Protein AF-A0AAV5WY46-F1 (afdb_monomer_lite)

Sequence (110 aa):
SVVQVLPEHTAPAAFLKARDQYFSFYPMFAGASKFVIKNAKGAPSEAYWLGMMRDWLMSVQKETDVAIANGQIDVATATIDTSNMTKISDAALTGYKLLCSHGTKFECLG

Secondary structure (DSSP, 8-state):
-GGGTSPTT-HHHHHHHHHHHH--------TT-TT--B-TTSSBSS--HHHHHHHHHHHHHHHHHHHHHTTSEETTTTEE--TT--PPPHHHHHHHHHHTEETTEE-S--

Structure (mmCIF, N/CA/C/O backbone):
data_AF-A0AAV5WY46-F1
#
_entry.id   AF-A0AAV5WY46-F1
#
loop_
_atom_site.group_PDB
_atom_site.id
_atom_site.type_symbol
_atom_site.label_atom_id
_atom_site.label_alt_id
_atom_site.label_comp_id
_atom_site.label_asym_id
_atom_site.label_entity_id
_atom_site.label_seq_id
_atom_site.pdbx_PDB_ins_code
_atom_site.Cartn_x
_atom_site.Cartn_y
_atom_site.Cartn_z
_atom_site.occupancy
_atom_site.B_iso_or_equiv
_atom_site.auth_seq_id
_atom_site.auth_comp_id
_atom_site.auth_asym_id
_atom_site.auth_atom_id
_atom_site.pdbx_PDB_model_num
ATOM 1 N N . SER A 1 1 ? -16.832 -4.680 -0.461 1.00 47.62 1 SER A N 1
ATOM 2 C CA . SER A 1 1 ? -15.837 -4.595 0.641 1.00 47.62 1 SER A CA 1
ATOM 3 C C . SER A 1 1 ? -14.636 -3.788 0.158 1.00 47.62 1 SER A C 1
ATOM 5 O O . SER A 1 1 ? -14.381 -3.829 -1.035 1.00 47.62 1 SER A O 1
ATOM 7 N N . VAL A 1 2 ? -13.899 -3.070 1.021 1.00 47.62 2 VAL A N 1
ATOM 8 C CA . VAL A 1 2 ? -12.710 -2.261 0.633 1.00 47.62 2 VAL A CA 1
ATOM 9 C C . VAL A 1 2 ? -11.647 -3.108 -0.090 1.00 47.62 2 VAL A C 1
ATOM 11 O O . VAL A 1 2 ? -10.924 -2.607 -0.941 1.00 47.62 2 VAL A O 1
ATOM 14 N N . VAL A 1 3 ? -11.633 -4.418 0.172 1.00 52.78 3 VAL A N 1
ATOM 15 C CA . VAL A 1 3 ? -10.792 -5.413 -0.512 1.00 52.78 3 VAL A CA 1
ATOM 16 C C . VAL A 1 3 ? -11.053 -5.483 -2.027 1.00 52.78 3 VAL A C 1
ATOM 18 O O . VAL A 1 3 ? -10.132 -5.773 -2.771 1.00 52.78 3 VAL A O 1
ATOM 21 N N . GLN A 1 4 ? -12.269 -5.180 -2.503 1.00 49.34 4 GLN A N 1
ATOM 22 C CA . GLN A 1 4 ? -12.622 -5.253 -3.935 1.00 49.34 4 GLN A CA 1
ATOM 23 C C . GLN A 1 4 ? -12.144 -4.056 -4.764 1.00 49.34 4 GLN A C 1
ATOM 25 O O . GLN A 1 4 ? -12.238 -4.098 -5.984 1.00 49.34 4 GLN A O 1
ATOM 30 N N . VAL A 1 5 ? -11.700 -2.973 -4.121 1.00 56.53 5 VAL A N 1
ATOM 31 C CA . VAL A 1 5 ? -11.232 -1.766 -4.825 1.00 56.53 5 VAL A CA 1
ATOM 32 C C . VAL A 1 5 ? -9.731 -1.850 -5.112 1.00 56.53 5 VAL A C 1
ATOM 34 O O . VAL A 1 5 ? -9.222 -1.136 -5.968 1.00 56.53 5 VAL A O 1
ATOM 37 N N . LEU A 1 6 ? -9.017 -2.727 -4.403 1.00 59.94 6 LEU A N 1
ATOM 38 C CA . LEU A 1 6 ? -7.578 -2.897 -4.550 1.00 59.94 6 LEU A CA 1
ATOM 39 C C . LEU A 1 6 ? -7.262 -4.005 -5.563 1.00 59.94 6 LEU A C 1
ATOM 41 O O . LEU A 1 6 ? -7.947 -5.030 -5.555 1.00 59.94 6 LEU A O 1
ATOM 45 N N . PRO A 1 7 ? -6.206 -3.852 -6.384 1.00 61.81 7 PRO A N 1
ATOM 46 C CA . PRO A 1 7 ? -5.730 -4.925 -7.247 1.00 61.81 7 PRO A CA 1
ATOM 47 C C . PRO A 1 7 ? -5.361 -6.164 -6.422 1.00 61.81 7 PRO A C 1
ATOM 49 O O . PRO A 1 7 ? -4.700 -6.057 -5.376 1.00 61.81 7 PRO A O 1
ATOM 52 N N . GLU A 1 8 ? -5.793 -7.338 -6.891 1.00 59.75 8 GLU A N 1
ATOM 53 C CA . GLU A 1 8 ? -5.422 -8.615 -6.281 1.00 59.75 8 GLU A CA 1
ATOM 54 C C . GLU A 1 8 ? -3.893 -8.779 -6.263 1.00 59.75 8 GLU A C 1
ATOM 56 O O . GLU A 1 8 ? -3.176 -8.197 -7.071 1.00 59.75 8 GLU A O 1
ATOM 61 N N . HIS A 1 9 ? -3.389 -9.546 -5.295 1.00 68.06 9 HIS A N 1
ATOM 62 C CA . HIS A 1 9 ? -1.960 -9.789 -5.048 1.00 68.06 9 HIS A CA 1
ATOM 63 C C . HIS A 1 9 ? -1.122 -8.619 -4.519 1.00 68.06 9 HIS A C 1
ATOM 65 O O . HIS A 1 9 ? 0.036 -8.844 -4.203 1.00 68.06 9 HIS A O 1
ATOM 71 N N . THR A 1 10 ? -1.670 -7.426 -4.291 1.00 64.88 10 THR A N 1
ATOM 72 C CA . THR A 1 10 ? -0.904 -6.314 -3.690 1.00 64.88 10 THR A CA 1
ATOM 73 C C . THR A 1 10 ? -0.750 -6.437 -2.169 1.00 64.88 10 THR A C 1
ATOM 75 O O . THR A 1 10 ? -1.599 -7.020 -1.488 1.00 64.88 10 THR A O 1
ATOM 78 N N . ALA A 1 11 ? 0.302 -5.844 -1.595 1.00 67.62 11 ALA A N 1
ATOM 79 C CA . ALA A 1 11 ? 0.496 -5.822 -0.143 1.00 67.62 11 ALA A CA 1
ATOM 80 C C . ALA A 1 11 ? -0.678 -5.217 0.652 1.00 67.62 11 ALA A C 1
ATOM 82 O O . ALA A 1 11 ? -1.045 -5.790 1.680 1.00 67.62 11 ALA A O 1
ATOM 83 N N . PRO A 1 12 ? -1.328 -4.117 0.212 1.00 66.38 12 PRO A N 1
ATOM 84 C CA . PRO A 1 12 ? -2.494 -3.586 0.905 1.00 66.38 12 PRO A CA 1
ATOM 85 C C . PRO A 1 12 ? -3.689 -4.538 0.801 1.00 66.38 12 PRO A C 1
ATOM 87 O O . PRO A 1 12 ? -4.406 -4.713 1.785 1.00 66.38 12 PRO A O 1
ATOM 90 N N . ALA A 1 13 ? -3.878 -5.223 -0.335 1.00 68.75 13 ALA A N 1
ATOM 91 C CA . ALA A 1 13 ? -4.909 -6.251 -0.467 1.00 68.75 13 ALA A CA 1
ATOM 92 C C . ALA A 1 13 ? -4.634 -7.449 0.458 1.00 68.75 13 ALA A C 1
ATOM 94 O O . ALA A 1 13 ? -5.538 -7.899 1.164 1.00 68.75 13 ALA A O 1
ATOM 95 N N . ALA A 1 14 ? -3.384 -7.922 0.525 1.00 66.38 14 ALA A N 1
ATOM 96 C CA . ALA A 1 14 ? -2.957 -8.990 1.428 1.00 66.38 14 ALA A CA 1
ATOM 97 C C . ALA A 1 14 ? -3.112 -8.591 2.904 1.00 66.38 14 ALA A C 1
ATOM 99 O O . ALA A 1 14 ? -3.612 -9.381 3.701 1.00 66.38 14 ALA A O 1
ATOM 100 N N . PHE A 1 15 ? -2.766 -7.351 3.259 1.00 68.75 15 PHE A N 1
ATOM 101 C CA . PHE A 1 15 ? -2.959 -6.799 4.597 1.00 68.75 15 PHE A CA 1
ATOM 102 C C . PHE A 1 1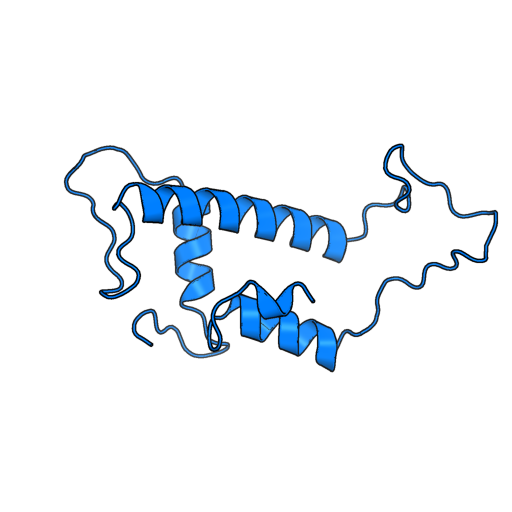5 ? -4.440 -6.702 4.966 1.00 68.75 15 PHE A C 1
ATOM 104 O O . PHE A 1 15 ? -4.824 -7.154 6.041 1.00 68.75 15 PHE A O 1
ATOM 111 N N . LEU A 1 16 ? -5.295 -6.158 4.091 1.00 70.56 16 LEU A N 1
ATOM 112 C CA . LEU A 1 16 ? -6.734 -6.078 4.355 1.00 70.56 16 LEU A CA 1
ATOM 113 C C . LEU A 1 16 ? -7.373 -7.467 4.443 1.00 70.56 16 LEU A C 1
ATOM 115 O O . LEU A 1 16 ? -8.223 -7.678 5.303 1.00 70.56 16 LEU A O 1
ATOM 119 N N . LYS A 1 17 ? -6.928 -8.422 3.619 1.00 71.25 17 LYS A N 1
ATOM 120 C CA . LYS A 1 17 ? -7.371 -9.820 3.672 1.00 71.25 17 LYS A CA 1
ATOM 121 C C . LYS A 1 17 ? -6.925 -10.503 4.966 1.00 71.25 17 LYS A C 1
ATOM 123 O O . LYS A 1 17 ? -7.745 -11.134 5.622 1.00 71.25 17 LYS A O 1
ATOM 128 N N . ALA A 1 18 ? -5.666 -10.337 5.373 1.00 67.50 18 ALA A N 1
ATOM 129 C CA . ALA A 1 18 ? -5.143 -10.870 6.631 1.00 67.50 18 ALA A CA 1
ATOM 130 C C . ALA A 1 18 ? -5.813 -10.218 7.848 1.00 67.50 18 ALA A C 1
ATOM 132 O O . ALA A 1 18 ? -6.155 -10.905 8.807 1.00 67.50 18 ALA A O 1
ATOM 133 N N . ARG A 1 19 ? -6.067 -8.909 7.797 1.00 67.56 19 ARG A N 1
ATOM 134 C CA . ARG A 1 19 ? -6.874 -8.205 8.794 1.00 67.56 19 ARG A CA 1
ATOM 135 C C . ARG A 1 19 ? -8.271 -8.805 8.874 1.00 67.56 19 ARG A C 1
ATOM 137 O O . ARG A 1 19 ? -8.694 -9.164 9.961 1.00 67.56 19 ARG A O 1
ATOM 144 N N . ASP A 1 20 ? -8.977 -8.930 7.755 1.00 67.31 20 ASP A N 1
ATOM 145 C CA . ASP A 1 20 ? -10.347 -9.451 7.750 1.00 67.31 20 ASP A CA 1
ATOM 146 C C . ASP A 1 20 ? -10.407 -10.920 8.206 1.00 67.31 20 ASP A C 1
ATOM 148 O O . ASP A 1 20 ? -11.368 -11.309 8.865 1.00 67.31 20 ASP A O 1
ATOM 152 N N . GLN A 1 21 ? -9.371 -11.713 7.910 1.00 67.31 21 GLN A N 1
ATOM 153 C CA . GLN A 1 21 ? -9.278 -13.131 8.265 1.00 67.31 21 GLN A CA 1
ATOM 154 C C . GLN A 1 21 ? -8.863 -13.384 9.725 1.00 67.31 21 GLN A C 1
ATOM 156 O O . GLN A 1 21 ? -9.425 -14.268 10.365 1.00 67.31 21 GLN A O 1
ATOM 161 N N . TYR A 1 22 ? -7.871 -12.656 10.247 1.00 57.19 22 TYR A N 1
ATOM 162 C CA . TYR A 1 22 ? -7.259 -12.926 11.562 1.00 57.19 22 TYR A CA 1
ATOM 163 C C . TYR A 1 22 ? -7.593 -11.877 12.622 1.00 57.19 22 TYR A C 1
ATOM 165 O O . TYR A 1 22 ? -7.576 -12.163 13.817 1.00 57.19 22 TYR A O 1
ATOM 173 N N . PHE A 1 23 ? -7.904 -10.660 12.190 1.00 55.19 23 PHE A N 1
ATOM 174 C CA . PHE A 1 23 ? -8.204 -9.516 13.041 1.00 55.19 23 PHE A CA 1
ATOM 175 C C . PHE A 1 23 ? -9.606 -8.988 12.732 1.00 55.19 23 PHE A C 1
ATOM 177 O O . PHE A 1 23 ? -9.824 -7.783 12.602 1.00 55.19 23 PHE A O 1
ATOM 184 N N . SER A 1 24 ? -10.582 -9.900 12.664 1.00 56.00 24 SER A N 1
ATOM 185 C CA . SER A 1 24 ? -12.007 -9.576 12.517 1.00 56.00 24 SER A CA 1
ATOM 186 C C . SER A 1 24 ? -12.603 -8.904 13.764 1.00 56.00 24 SER A C 1
ATOM 188 O O . SER A 1 24 ? -13.819 -8.728 13.862 1.00 56.00 24 SER A O 1
ATOM 190 N N . PHE A 1 25 ? -11.756 -8.496 14.712 1.00 55.25 25 PHE A N 1
ATOM 191 C CA . PHE A 1 25 ? -12.070 -7.522 15.743 1.00 55.25 25 PHE A CA 1
ATOM 192 C C . PHE A 1 25 ? -12.212 -6.154 15.068 1.00 55.25 25 PHE A C 1
ATOM 194 O O . PHE A 1 25 ? -11.368 -5.264 15.166 1.00 55.25 25 PHE A O 1
ATOM 201 N N . TYR A 1 26 ? -13.346 -5.949 14.402 1.00 54.91 26 TYR A N 1
ATOM 202 C CA . TYR A 1 26 ? -13.934 -4.621 14.451 1.00 54.91 26 TYR A CA 1
ATOM 203 C C . TYR A 1 26 ? -13.978 -4.268 15.934 1.00 54.91 26 TYR A C 1
ATOM 205 O O . TYR A 1 26 ? -14.370 -5.149 16.711 1.00 54.91 26 TYR A O 1
ATOM 213 N N . PRO A 1 27 ? -13.559 -3.060 16.371 1.00 48.72 27 PRO A N 1
ATOM 214 C CA . PRO A 1 27 ? -13.945 -2.636 17.701 1.00 48.72 27 PRO A CA 1
ATOM 215 C C . PRO A 1 27 ? -15.430 -2.935 17.744 1.00 48.72 27 PRO A C 1
ATOM 217 O O . PRO A 1 27 ? -16.172 -2.473 16.868 1.00 48.72 27 PRO A O 1
ATOM 220 N N . MET A 1 28 ? -15.823 -3.843 18.642 1.00 44.66 28 MET A N 1
ATOM 221 C CA . MET A 1 28 ? -17.220 -4.026 18.929 1.00 44.66 28 MET A CA 1
ATOM 222 C C . MET A 1 28 ? -17.628 -2.609 19.265 1.00 44.66 28 MET A C 1
ATOM 224 O O . MET A 1 28 ? -17.317 -2.074 20.327 1.00 44.66 28 MET A O 1
ATOM 228 N N . PHE A 1 29 ? -18.324 -1.976 18.334 1.00 48.91 29 PHE A N 1
ATOM 229 C CA . PHE A 1 29 ? -19.414 -1.165 18.744 1.00 48.91 29 PHE A CA 1
ATOM 230 C C . PHE A 1 29 ? -20.206 -2.122 19.637 1.00 48.91 29 PHE A C 1
ATOM 232 O O . PHE A 1 29 ? -21.092 -2.843 19.191 1.00 48.91 29 PHE A O 1
ATOM 239 N N . ALA A 1 30 ? -19.968 -2.022 20.937 1.00 44.28 30 ALA A N 1
ATOM 240 C CA . ALA A 1 30 ? -21.050 -1.802 21.862 1.00 44.28 30 ALA A CA 1
ATOM 241 C C . ALA A 1 30 ? -21.866 -0.576 21.378 1.00 44.28 30 ALA A C 1
ATOM 243 O O . ALA A 1 30 ? -22.057 0.390 22.098 1.00 44.28 30 ALA A O 1
ATOM 244 N N . GLY A 1 31 ? -22.342 -0.592 20.127 1.00 42.31 31 GLY A N 1
ATOM 245 C CA . GLY A 1 31 ? -23.264 0.345 19.515 1.00 42.31 31 GLY A CA 1
ATOM 246 C C . GLY A 1 31 ? -24.682 0.069 19.986 1.00 42.31 31 GLY A C 1
ATOM 247 O O . GLY A 1 31 ? -25.575 0.841 19.674 1.00 42.31 31 GLY A O 1
ATOM 248 N N . ALA A 1 32 ? -24.875 -0.980 20.790 1.00 47.56 32 ALA A N 1
ATOM 249 C CA . ALA A 1 32 ? -26.030 -1.118 21.660 1.00 47.56 32 ALA A CA 1
ATOM 250 C C . ALA A 1 32 ? -25.862 -0.368 22.997 1.00 47.56 32 ALA A C 1
ATOM 252 O O . ALA A 1 32 ? -26.843 -0.162 23.707 1.00 47.56 32 ALA A O 1
ATOM 253 N N . SER A 1 33 ? -24.647 0.053 23.373 1.00 55.03 33 SER A N 1
ATOM 254 C CA . SER A 1 33 ? -24.443 0.786 24.618 1.00 55.03 33 SER A CA 1
ATOM 255 C C . SER A 1 33 ? -24.664 2.276 24.385 1.00 55.03 33 SER A C 1
ATOM 257 O O . SER A 1 33 ? -23.882 2.947 23.711 1.00 55.03 33 SER A O 1
ATOM 259 N N . LYS A 1 34 ? -25.715 2.813 25.009 1.00 59.16 34 LYS A N 1
ATOM 260 C CA . LYS A 1 34 ? -26.046 4.249 25.065 1.00 59.16 34 LYS A CA 1
ATOM 261 C C . LYS A 1 34 ? -24.935 5.146 25.641 1.00 59.16 34 LYS A C 1
ATOM 263 O O . LYS A 1 34 ? -25.106 6.357 25.690 1.00 59.16 34 LYS A O 1
ATOM 268 N N . PHE A 1 35 ? -23.835 4.559 26.111 1.00 60.25 35 PHE A N 1
ATOM 269 C CA . PHE A 1 35 ? -22.752 5.239 26.818 1.00 60.25 35 PHE A CA 1
ATOM 270 C C . PHE A 1 35 ? -21.510 5.515 25.955 1.00 60.25 35 PHE A C 1
ATOM 272 O O . PHE A 1 35 ? -20.581 6.157 26.432 1.00 60.25 35 PHE A O 1
ATOM 279 N N . VAL A 1 36 ? -21.464 5.055 24.698 1.00 58.03 36 VAL A N 1
ATOM 280 C CA . VAL A 1 36 ? -20.342 5.372 23.797 1.00 58.03 36 VAL A CA 1
ATOM 281 C C . VAL A 1 36 ? -20.492 6.803 23.281 1.00 58.03 36 VAL A C 1
ATOM 283 O O . VAL A 1 36 ? -21.406 7.093 22.506 1.00 58.03 36 VAL A O 1
ATOM 286 N N . ILE A 1 37 ? -19.580 7.691 23.685 1.00 60.84 37 ILE A N 1
ATOM 287 C CA . ILE A 1 37 ? -19.493 9.055 23.150 1.00 60.84 37 ILE A CA 1
ATOM 288 C C . ILE A 1 37 ? -19.058 8.961 21.684 1.00 60.84 37 ILE A C 1
ATOM 290 O O . ILE A 1 37 ? -18.102 8.263 21.343 1.00 60.84 37 ILE A O 1
ATOM 294 N N . LYS A 1 38 ? -19.795 9.631 20.797 1.00 66.50 38 LYS A N 1
ATOM 295 C CA . LYS A 1 38 ? -19.522 9.659 19.356 1.00 66.50 38 LYS A CA 1
ATOM 296 C C . LYS A 1 38 ? -19.044 11.044 18.942 1.00 66.50 38 LYS A C 1
ATOM 298 O O . LYS A 1 38 ? -19.484 12.048 19.495 1.00 66.50 38 LYS A O 1
ATOM 303 N N . ASN A 1 39 ? -18.154 11.099 17.959 1.00 63.47 39 ASN A N 1
ATOM 304 C CA . ASN A 1 39 ? -17.752 12.349 17.322 1.00 63.47 39 ASN A CA 1
ATOM 305 C C . ASN A 1 39 ? -18.817 12.830 16.312 1.00 63.47 39 ASN A C 1
ATOM 307 O O . ASN A 1 39 ? -19.796 12.135 16.034 1.00 63.47 39 ASN A O 1
ATOM 311 N N . ALA A 1 40 ? -18.600 14.004 15.710 1.00 65.81 40 ALA A N 1
ATOM 312 C CA . ALA A 1 40 ? -19.511 14.600 14.722 1.00 65.81 40 ALA A CA 1
ATOM 313 C C . ALA A 1 40 ? -19.769 13.725 13.473 1.00 65.81 40 ALA A C 1
ATOM 315 O O . ALA A 1 40 ? -20.723 13.970 12.741 1.00 65.81 40 ALA A O 1
ATOM 316 N N . LYS A 1 41 ? -18.941 12.699 13.228 1.00 64.75 41 LYS A N 1
ATOM 317 C CA . LYS A 1 41 ? -19.075 11.739 12.120 1.00 64.75 41 LYS A CA 1
ATOM 318 C C . LYS A 1 41 ? -19.756 10.426 12.543 1.00 64.75 41 LYS A C 1
ATOM 320 O O . LYS A 1 41 ? -19.785 9.479 11.765 1.00 64.75 41 LYS A O 1
ATOM 325 N N . GLY A 1 42 ? -20.272 10.337 13.772 1.00 63.66 42 GLY A N 1
ATOM 326 C CA . GLY A 1 42 ? -20.967 9.151 14.288 1.00 63.66 42 GLY A CA 1
ATOM 327 C C . GLY A 1 42 ? -20.056 7.975 14.663 1.00 63.66 42 GLY A C 1
ATOM 328 O O . GLY A 1 42 ? -20.561 6.920 15.053 1.00 63.66 42 GLY A O 1
ATOM 329 N N . ALA A 1 43 ? -18.734 8.149 14.586 1.00 63.94 43 ALA A N 1
ATOM 330 C CA . ALA A 1 43 ? -17.746 7.175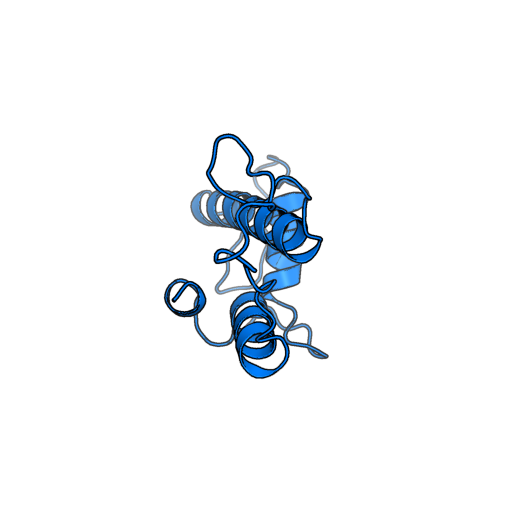 15.044 1.00 63.94 43 ALA A CA 1
ATOM 331 C C . ALA A 1 43 ? -17.462 7.359 16.548 1.00 63.94 43 ALA A C 1
ATOM 333 O O . ALA A 1 43 ? -17.710 8.449 17.068 1.00 63.94 43 ALA A O 1
ATOM 334 N N . PRO A 1 44 ? -16.946 6.340 17.263 1.00 65.94 44 PRO A N 1
ATOM 335 C CA . PRO A 1 44 ? -16.543 6.482 18.661 1.00 65.94 44 PRO A CA 1
ATOM 336 C C . PRO A 1 44 ? -15.555 7.644 18.814 1.00 65.94 44 PRO A C 1
ATOM 338 O O . PRO A 1 44 ? -14.715 7.866 17.941 1.00 65.94 44 PRO A O 1
ATOM 341 N N . SER A 1 45 ? -15.682 8.414 19.894 1.00 62.03 45 SER A N 1
ATOM 342 C CA . SER A 1 45 ? -14.834 9.583 20.152 1.00 62.03 45 SER A CA 1
ATOM 343 C C . SER A 1 45 ? -13.380 9.215 20.435 1.00 62.03 45 SER A C 1
ATOM 345 O O . SER A 1 45 ? -12.496 10.034 20.205 1.00 62.03 45 SER A O 1
ATOM 347 N N . GLU A 1 46 ? -13.127 7.997 20.915 1.00 64.19 46 GLU A N 1
ATOM 348 C CA . GLU A 1 46 ? -11.776 7.478 21.094 1.00 64.19 46 GLU A CA 1
ATOM 349 C C . GLU A 1 46 ? -11.209 7.003 19.756 1.00 64.19 46 GLU A C 1
ATOM 351 O O . GLU A 1 46 ? -11.759 6.119 19.091 1.00 64.19 46 GLU A O 1
ATOM 356 N N . ALA A 1 47 ? -10.084 7.599 19.361 1.00 62.28 47 ALA A N 1
ATOM 357 C CA . ALA A 1 47 ? -9.364 7.197 18.168 1.00 62.28 47 ALA A CA 1
ATOM 358 C C . ALA A 1 47 ? -8.748 5.809 18.390 1.00 62.28 47 ALA A C 1
ATOM 360 O O . ALA A 1 47 ? -7.692 5.655 19.001 1.00 62.28 47 ALA A O 1
ATOM 361 N N . TYR A 1 48 ? -9.417 4.776 17.888 1.00 71.19 48 TYR A N 1
ATOM 362 C CA . TYR A 1 48 ? -8.852 3.436 17.864 1.00 71.19 48 TYR A CA 1
ATOM 363 C C . TYR A 1 48 ? -7.653 3.400 16.908 1.00 71.19 48 TYR A C 1
ATOM 365 O O . TYR A 1 48 ? -7.735 3.901 15.784 1.00 71.19 48 TYR A O 1
ATOM 373 N N . TRP A 1 49 ? -6.543 2.790 17.333 1.00 73.44 49 TRP A N 1
ATOM 374 C CA . TRP A 1 49 ? -5.287 2.799 16.576 1.00 73.44 49 TRP A CA 1
ATOM 375 C C . TRP A 1 49 ? -5.431 2.223 15.160 1.00 73.44 49 TRP A C 1
ATOM 377 O O . TRP A 1 49 ? -4.847 2.772 14.231 1.00 73.44 49 TRP A O 1
ATOM 387 N N . LEU A 1 50 ? -6.269 1.196 14.950 1.00 70.19 50 LEU A N 1
ATOM 388 C CA . LEU A 1 50 ? -6.553 0.691 13.597 1.00 70.19 50 LEU A CA 1
ATOM 389 C C . LEU A 1 50 ? -7.343 1.691 12.750 1.00 70.19 50 LEU A C 1
ATOM 391 O O . LEU A 1 50 ? -7.205 1.692 11.530 1.00 70.19 50 LEU A O 1
ATOM 395 N N . GLY A 1 51 ? -8.180 2.525 13.374 1.00 72.38 51 GLY A N 1
ATOM 396 C CA . GLY A 1 51 ? -8.855 3.629 12.696 1.00 72.38 51 GLY A CA 1
ATOM 397 C C . GLY A 1 51 ? -7.840 4.647 12.184 1.00 72.38 51 GLY A C 1
ATOM 398 O O . GLY A 1 51 ? -7.811 4.924 10.991 1.00 72.38 51 GLY A O 1
ATOM 399 N N . MET A 1 52 ? -6.930 5.090 13.055 1.00 78.38 52 MET A N 1
ATOM 400 C CA . MET A 1 52 ? -5.851 6.014 12.681 1.00 78.38 52 MET A CA 1
ATOM 401 C C . MET A 1 52 ? -4.913 5.420 11.623 1.00 78.38 52 MET A C 1
ATOM 403 O O . MET A 1 52 ? -4.556 6.097 10.664 1.00 78.38 52 MET A O 1
ATOM 407 N N . MET A 1 53 ? -4.552 4.141 11.755 1.00 81.00 53 MET A N 1
ATOM 408 C CA . MET A 1 53 ? -3.714 3.446 10.778 1.00 81.00 53 MET A CA 1
ATOM 409 C C . MET A 1 53 ? -4.407 3.336 9.416 1.00 81.00 53 MET A C 1
ATOM 411 O O . MET A 1 53 ? -3.768 3.544 8.390 1.00 81.00 53 MET A O 1
ATOM 415 N N . ARG A 1 54 ? -5.715 3.046 9.385 1.00 79.25 54 ARG A N 1
ATOM 416 C CA . ARG A 1 54 ? -6.497 3.020 8.142 1.00 79.25 54 ARG A CA 1
ATOM 417 C C . ARG A 1 54 ? -6.553 4.399 7.494 1.00 79.25 54 ARG A C 1
ATOM 419 O O . ARG A 1 54 ? -6.335 4.493 6.292 1.00 79.25 54 ARG A O 1
ATOM 426 N N . ASP A 1 55 ? -6.835 5.439 8.271 1.00 80.56 55 ASP A N 1
ATOM 427 C CA . ASP A 1 55 ? -6.908 6.815 7.772 1.00 80.56 55 ASP A CA 1
ATOM 428 C C . ASP A 1 55 ? -5.562 7.265 7.193 1.00 80.56 55 ASP A C 1
ATOM 430 O O . ASP A 1 55 ? -5.509 7.838 6.103 1.00 80.56 55 ASP A O 1
ATOM 434 N N . TRP A 1 56 ? -4.466 6.906 7.864 1.00 85.56 56 TRP A N 1
ATOM 435 C CA . TRP A 1 56 ? -3.116 7.122 7.360 1.00 85.56 56 TRP A CA 1
ATOM 436 C C . TRP A 1 56 ? -2.842 6.349 6.058 1.00 85.56 56 TRP A C 1
ATOM 438 O O . TRP A 1 56 ? -2.390 6.951 5.085 1.00 85.56 56 TRP A O 1
ATOM 448 N N . LEU A 1 57 ? -3.186 5.055 5.988 1.00 84.56 57 LEU A N 1
ATOM 449 C CA . LEU A 1 57 ? -3.027 4.244 4.770 1.00 84.56 57 LEU A CA 1
ATOM 450 C C . LEU A 1 57 ? -3.827 4.808 3.586 1.00 84.56 57 LEU A C 1
ATOM 452 O O . LEU A 1 57 ? -3.318 4.830 2.469 1.00 84.56 57 LEU A O 1
ATOM 456 N N . MET A 1 58 ? -5.045 5.309 3.816 1.00 83.19 58 MET A N 1
ATOM 457 C CA . MET A 1 58 ? -5.854 5.950 2.769 1.00 83.19 58 MET A CA 1
ATOM 458 C C . MET A 1 58 ? -5.218 7.252 2.267 1.00 83.19 58 MET A C 1
ATOM 460 O O . MET A 1 58 ? -5.246 7.528 1.069 1.00 83.19 58 MET A O 1
ATOM 464 N N . SER A 1 59 ? -4.618 8.043 3.162 1.00 85.38 59 SER A N 1
ATOM 465 C CA . SER A 1 59 ? -3.877 9.250 2.777 1.00 85.38 59 SER A CA 1
ATOM 466 C C . SER A 1 59 ? -2.660 8.911 1.914 1.00 85.38 59 SER A C 1
ATOM 468 O O . SER A 1 59 ? -2.442 9.538 0.881 1.00 85.38 59 SER A O 1
ATOM 470 N N . VAL A 1 60 ? -1.895 7.893 2.314 1.00 87.44 60 VAL A N 1
ATOM 471 C CA . VAL A 1 60 ? -0.724 7.401 1.574 1.00 87.44 60 VAL A CA 1
ATOM 472 C C . VAL A 1 60 ? -1.122 6.868 0.196 1.00 87.44 60 VAL A C 1
ATOM 474 O O . VAL A 1 60 ? -0.480 7.200 -0.801 1.00 87.44 60 VAL A O 1
ATOM 477 N N . GLN A 1 61 ? -2.206 6.091 0.121 1.00 85.81 61 GLN A N 1
ATOM 478 C CA . GLN A 1 61 ? -2.730 5.581 -1.145 1.00 85.81 61 GLN A CA 1
ATOM 479 C C . GLN A 1 61 ? -3.108 6.726 -2.089 1.00 85.81 61 GLN A C 1
ATOM 481 O O . GLN A 1 61 ? -2.659 6.738 -3.229 1.00 85.81 61 GLN A O 1
ATOM 486 N N . LYS A 1 62 ? -3.834 7.736 -1.596 1.00 87.50 62 LYS A N 1
ATOM 487 C CA . LYS A 1 62 ? -4.225 8.900 -2.401 1.00 87.50 62 LYS A CA 1
ATOM 488 C C . LYS A 1 62 ? -3.021 9.605 -3.033 1.00 87.50 62 LYS A C 1
ATOM 490 O O . LYS A 1 62 ? -3.076 9.970 -4.202 1.00 87.50 62 LYS A O 1
ATOM 495 N N . GLU A 1 63 ? -1.952 9.827 -2.272 1.00 88.19 63 GLU A N 1
ATOM 496 C CA . GLU A 1 63 ? -0.749 10.470 -2.814 1.00 88.19 63 GLU A CA 1
ATOM 497 C C . GLU A 1 63 ? -0.013 9.587 -3.825 1.00 88.19 63 GLU A C 1
ATOM 499 O O . GLU A 1 63 ? 0.508 10.088 -4.820 1.00 88.19 63 GLU A O 1
ATOM 504 N N . THR A 1 64 ? -0.021 8.274 -3.605 1.00 86.81 64 THR A N 1
ATOM 505 C CA . THR A 1 64 ? 0.563 7.302 -4.538 1.00 86.81 64 THR A CA 1
ATOM 506 C C . THR A 1 64 ? -0.207 7.278 -5.858 1.00 86.81 64 THR A C 1
ATOM 508 O O . THR A 1 64 ? 0.408 7.349 -6.917 1.00 86.81 64 THR A O 1
ATOM 511 N N . ASP A 1 65 ? -1.542 7.274 -5.808 1.00 87.12 65 ASP A N 1
ATOM 512 C CA . ASP A 1 65 ? -2.408 7.300 -6.993 1.00 87.12 65 ASP A CA 1
ATOM 513 C C . ASP A 1 65 ? -2.189 8.574 -7.827 1.00 87.12 65 ASP A C 1
ATOM 515 O O . ASP A 1 65 ? -2.148 8.517 -9.055 1.00 87.12 65 ASP A O 1
ATOM 519 N N . VAL A 1 66 ? -1.984 9.724 -7.171 1.00 89.56 66 VAL A N 1
ATOM 520 C CA . VAL A 1 66 ? -1.630 10.985 -7.848 1.00 89.56 66 VAL A CA 1
ATOM 521 C C . VAL A 1 66 ? -0.265 10.880 -8.531 1.00 89.56 66 VAL A C 1
ATOM 523 O O . VAL A 1 66 ? -0.131 11.287 -9.683 1.00 89.56 66 VAL A O 1
ATOM 526 N N . ALA A 1 67 ? 0.740 10.314 -7.858 1.00 87.50 67 ALA A N 1
ATOM 527 C CA . ALA A 1 67 ? 2.066 10.131 -8.444 1.00 87.50 67 ALA A CA 1
ATOM 528 C C . ALA A 1 67 ? 2.043 9.172 -9.651 1.00 87.50 67 ALA A C 1
ATOM 530 O O . ALA A 1 67 ? 2.715 9.432 -10.648 1.00 87.50 67 ALA A O 1
ATOM 531 N N . ILE A 1 68 ? 1.227 8.115 -9.605 1.00 85.56 68 ILE A N 1
ATOM 532 C CA . ILE A 1 68 ? 1.002 7.207 -10.741 1.00 85.56 68 ILE A CA 1
ATOM 533 C C . ILE A 1 68 ? 0.315 7.947 -11.895 1.00 85.56 68 ILE A C 1
ATOM 535 O O . ILE A 1 68 ? 0.781 7.887 -13.030 1.00 85.56 68 ILE A O 1
ATOM 539 N N . ALA A 1 69 ? -0.760 8.691 -11.617 1.00 87.06 69 ALA A N 1
ATOM 540 C CA . ALA A 1 69 ? -1.494 9.445 -12.637 1.00 87.06 69 ALA A CA 1
ATOM 541 C C . ALA A 1 69 ? -0.627 10.512 -13.328 1.00 87.06 69 ALA A C 1
ATOM 543 O O . ALA A 1 69 ? -0.808 10.787 -14.513 1.00 87.06 69 ALA A O 1
ATOM 544 N N . ASN A 1 70 ? 0.338 11.077 -12.602 1.00 86.69 70 ASN A N 1
ATOM 545 C CA . ASN A 1 70 ? 1.310 12.033 -13.129 1.00 86.69 70 ASN A CA 1
ATOM 546 C C . ASN A 1 70 ? 2.479 11.371 -13.884 1.00 86.69 70 ASN A C 1
ATOM 548 O O . ASN A 1 70 ? 3.377 12.079 -14.334 1.00 86.69 70 ASN A O 1
ATOM 552 N N . GLY A 1 71 ? 2.509 10.038 -13.992 1.00 85.06 71 GLY A N 1
ATOM 553 C CA . GLY A 1 71 ? 3.601 9.293 -14.625 1.00 85.06 71 GLY A CA 1
ATOM 554 C C . GLY A 1 71 ? 4.898 9.262 -13.811 1.00 85.06 71 GLY A C 1
ATOM 555 O O . GLY A 1 71 ? 5.935 8.878 -14.335 1.00 85.06 71 GLY A O 1
ATOM 556 N N . GLN A 1 72 ? 4.864 9.658 -12.534 1.00 86.75 72 GLN A N 1
ATOM 557 C CA . GLN A 1 72 ? 6.042 9.665 -11.657 1.00 86.75 72 GLN A CA 1
ATOM 558 C C . GLN A 1 72 ? 6.364 8.267 -11.114 1.00 86.75 72 GLN A C 1
ATOM 560 O O . GLN A 1 72 ? 7.502 8.002 -10.732 1.00 86.75 72 GLN A O 1
ATOM 565 N N . ILE A 1 73 ? 5.366 7.383 -11.053 1.00 85.75 73 ILE A N 1
ATOM 566 C CA . ILE A 1 73 ? 5.524 5.969 -10.712 1.00 85.75 73 ILE A CA 1
ATOM 567 C C . ILE A 1 73 ? 4.983 5.148 -11.876 1.00 85.75 73 ILE A C 1
ATOM 569 O O . ILE A 1 73 ? 3.790 5.216 -12.180 1.00 85.75 73 ILE A O 1
ATOM 573 N N . ASP A 1 74 ? 5.837 4.322 -12.467 1.00 82.56 74 ASP A N 1
ATOM 574 C CA . ASP A 1 74 ? 5.414 3.271 -13.380 1.00 82.56 74 ASP A CA 1
ATOM 575 C C . ASP A 1 74 ? 5.246 1.963 -12.600 1.00 82.56 74 ASP A C 1
ATOM 577 O O . ASP A 1 74 ? 6.207 1.327 -12.157 1.00 82.56 74 ASP A O 1
ATOM 581 N N . VAL A 1 75 ? 3.986 1.571 -12.425 1.00 75.38 75 VAL A N 1
ATOM 582 C CA . VAL A 1 75 ? 3.592 0.365 -11.688 1.00 75.38 75 VAL A CA 1
ATOM 583 C C . VAL A 1 75 ? 3.934 -0.912 -12.465 1.00 75.38 75 VAL A C 1
ATOM 585 O O . VAL A 1 75 ? 4.148 -1.950 -11.849 1.00 75.38 75 VAL A O 1
ATOM 588 N N . ALA A 1 76 ? 4.011 -0.858 -13.799 1.00 74.50 76 ALA A N 1
ATOM 589 C CA . ALA A 1 76 ? 4.312 -2.026 -14.625 1.00 74.50 76 ALA A CA 1
ATOM 590 C C . ALA A 1 76 ? 5.810 -2.349 -14.633 1.00 74.50 76 ALA A C 1
ATOM 592 O O . ALA A 1 76 ? 6.195 -3.516 -14.663 1.00 74.50 76 ALA A O 1
ATOM 593 N N . THR A 1 77 ? 6.655 -1.316 -14.607 1.00 76.06 77 THR A N 1
ATOM 594 C CA . THR A 1 77 ? 8.117 -1.474 -14.633 1.00 76.06 77 THR A CA 1
ATOM 595 C C . THR A 1 77 ? 8.774 -1.320 -13.270 1.00 76.06 77 THR A C 1
ATOM 597 O O . THR A 1 77 ? 9.983 -1.523 -13.158 1.00 76.06 77 THR A O 1
ATOM 600 N N . ALA A 1 78 ? 7.999 -0.998 -12.232 1.00 77.06 78 ALA A N 1
ATOM 601 C CA . ALA A 1 78 ? 8.507 -0.739 -10.893 1.00 77.06 78 ALA A CA 1
ATOM 602 C C . ALA A 1 78 ? 9.566 0.382 -10.852 1.00 77.06 78 ALA A C 1
ATOM 604 O O . ALA A 1 78 ? 10.526 0.334 -10.069 1.00 77.06 78 ALA A O 1
ATOM 605 N N . THR A 1 79 ? 9.408 1.398 -11.702 1.00 81.56 79 THR A N 1
ATOM 606 C CA . THR A 1 79 ? 10.346 2.518 -11.789 1.00 81.56 79 THR A CA 1
ATOM 607 C C . THR A 1 79 ? 9.722 3.816 -11.298 1.00 81.56 79 THR A C 1
ATOM 609 O O . THR A 1 79 ? 8.516 4.042 -11.390 1.00 81.56 79 THR A O 1
ATOM 612 N N . ILE A 1 80 ? 10.570 4.671 -10.728 1.00 83.75 80 ILE A N 1
ATOM 613 C CA . ILE A 1 80 ? 10.208 6.031 -10.340 1.00 83.75 80 ILE A CA 1
ATOM 614 C C . ILE A 1 80 ? 10.871 6.957 -11.347 1.00 83.75 80 ILE A C 1
ATOM 616 O O . ILE A 1 80 ? 12.101 6.964 -11.465 1.00 83.75 80 ILE A O 1
ATOM 620 N N . ASP A 1 81 ? 10.065 7.735 -12.059 1.00 77.50 81 ASP A N 1
ATOM 621 C CA . ASP A 1 81 ? 10.581 8.721 -12.992 1.00 77.50 81 ASP A CA 1
ATOM 622 C C . ASP A 1 81 ? 11.141 9.920 -12.214 1.00 77.50 81 ASP A C 1
ATOM 624 O O . ASP A 1 81 ? 10.422 10.682 -11.566 1.00 77.50 81 ASP A O 1
ATOM 628 N N . THR A 1 82 ? 12.465 10.068 -12.256 1.00 71.31 82 THR A N 1
ATOM 629 C CA . THR A 1 82 ? 13.193 11.186 -11.636 1.00 71.31 82 THR A CA 1
ATOM 630 C C . THR A 1 82 ? 13.560 12.276 -12.643 1.00 71.31 82 THR A C 1
ATOM 632 O O . THR A 1 82 ? 14.148 13.291 -12.261 1.00 71.31 82 THR A O 1
ATOM 635 N N . SER A 1 83 ? 13.201 12.100 -13.921 1.00 67.94 83 SER A N 1
ATOM 636 C CA . SER A 1 83 ? 13.603 12.988 -15.014 1.00 67.94 83 SER A CA 1
ATOM 637 C C . SER A 1 83 ? 13.016 14.393 -14.886 1.00 67.94 83 SER A C 1
ATOM 639 O O . SER A 1 83 ? 13.669 15.369 -15.247 1.00 67.94 83 SER A O 1
ATOM 641 N N . ASN A 1 84 ? 11.817 14.517 -14.312 1.00 62.06 84 ASN A N 1
ATOM 642 C CA . ASN A 1 84 ? 11.044 15.757 -14.361 1.00 62.06 84 ASN A CA 1
ATOM 643 C C . ASN A 1 84 ? 11.251 16.702 -13.158 1.00 62.06 84 ASN A C 1
ATOM 645 O O . ASN A 1 84 ? 10.421 17.583 -12.937 1.00 62.06 84 ASN A O 1
ATOM 649 N N . MET A 1 85 ? 12.325 16.516 -12.365 1.00 55.53 85 MET A N 1
ATOM 650 C CA . MET A 1 85 ? 12.771 17.308 -11.186 1.00 55.53 85 MET A CA 1
ATOM 651 C C . MET A 1 85 ? 11.724 17.613 -10.088 1.00 55.53 85 MET A C 1
ATOM 653 O O . MET A 1 85 ? 12.068 18.115 -9.017 1.00 55.53 85 MET A O 1
ATOM 657 N N . THR A 1 86 ? 10.452 17.298 -10.307 1.00 69.56 86 THR A N 1
ATOM 658 C CA . THR A 1 86 ? 9.359 17.417 -9.353 1.00 69.56 86 THR A CA 1
ATOM 659 C C . THR A 1 86 ? 9.480 16.259 -8.384 1.00 69.56 86 THR A C 1
ATOM 661 O O . THR A 1 86 ? 9.161 15.111 -8.694 1.00 69.56 86 THR A O 1
ATOM 664 N N . LYS A 1 87 ? 10.021 16.571 -7.204 1.00 77.25 87 LYS A N 1
ATOM 665 C CA . LYS A 1 87 ? 10.232 15.602 -6.132 1.00 77.25 87 LYS A CA 1
ATOM 666 C C . LYS A 1 87 ? 8.913 14.875 -5.847 1.00 77.25 87 LYS A C 1
ATOM 668 O O . LYS A 1 87 ? 7.924 15.509 -5.480 1.00 77.25 87 LYS A O 1
ATOM 673 N N . ILE A 1 88 ? 8.918 13.553 -5.997 1.00 84.38 88 ILE A N 1
ATOM 674 C CA . ILE A 1 88 ? 7.829 12.696 -5.530 1.00 84.38 88 ILE A CA 1
ATOM 675 C C . ILE A 1 88 ? 7.631 12.897 -4.021 1.00 84.38 88 ILE A C 1
ATOM 677 O O . ILE A 1 88 ? 8.606 13.062 -3.282 1.00 84.38 88 ILE A O 1
ATOM 681 N N . SER A 1 89 ? 6.383 12.925 -3.550 1.00 87.88 89 SER A N 1
ATOM 682 C CA . SER A 1 89 ? 6.137 13.097 -2.120 1.00 87.88 89 SER A CA 1
ATOM 683 C C . SER A 1 89 ? 6.634 11.883 -1.331 1.00 87.88 89 SER A C 1
ATOM 685 O O . SER A 1 89 ? 6.594 10.742 -1.799 1.00 87.88 89 SER A O 1
ATOM 687 N N . ASP A 1 90 ? 7.089 12.117 -0.099 1.00 87.44 90 ASP A N 1
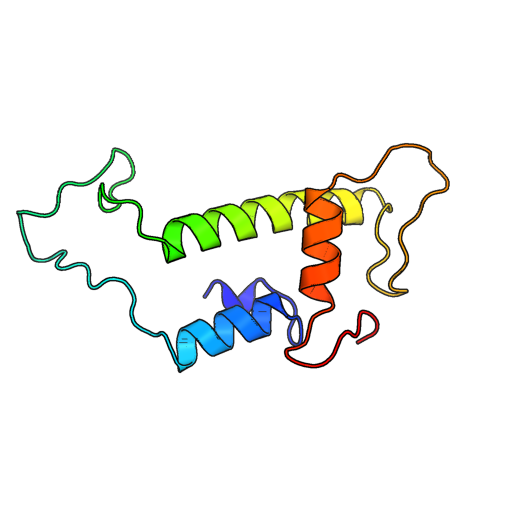ATOM 688 C CA . ASP A 1 90 ? 7.583 11.034 0.756 1.00 87.44 90 ASP A CA 1
ATOM 689 C C . ASP A 1 90 ? 6.452 10.034 1.098 1.00 87.44 90 ASP A C 1
ATOM 691 O O . ASP A 1 90 ? 6.705 8.840 1.286 1.00 87.44 90 ASP A O 1
ATOM 695 N N . ALA A 1 91 ? 5.190 10.486 1.113 1.00 85.94 91 ALA A N 1
ATOM 696 C CA . ALA A 1 91 ? 4.023 9.622 1.278 1.00 85.94 91 ALA A CA 1
ATOM 697 C C . ALA A 1 91 ? 3.741 8.772 0.028 1.00 85.94 91 ALA A C 1
ATOM 699 O O . ALA A 1 91 ? 3.513 7.574 0.181 1.00 85.94 91 ALA A O 1
ATOM 700 N N . ALA A 1 92 ? 3.854 9.318 -1.188 1.00 86.00 92 ALA A N 1
ATOM 701 C CA . ALA A 1 92 ? 3.749 8.528 -2.419 1.00 86.00 92 ALA A CA 1
ATOM 702 C C . ALA A 1 92 ? 4.864 7.470 -2.516 1.00 86.00 92 ALA A C 1
ATOM 704 O O . ALA A 1 92 ? 4.605 6.311 -2.838 1.00 86.00 92 ALA A O 1
ATOM 705 N N . LEU A 1 93 ? 6.099 7.827 -2.142 1.00 86.12 93 LEU A N 1
ATOM 706 C CA . LEU A 1 93 ? 7.211 6.873 -2.072 1.00 86.12 93 LEU A CA 1
ATOM 707 C C . LEU A 1 93 ? 6.967 5.778 -1.021 1.00 86.12 93 LEU A C 1
ATOM 709 O O . LEU A 1 93 ? 7.314 4.614 -1.230 1.00 86.12 93 LEU A O 1
ATOM 713 N N . THR A 1 94 ? 6.380 6.143 0.120 1.00 88.25 94 THR A N 1
ATOM 714 C CA . THR A 1 94 ? 6.004 5.184 1.165 1.00 88.25 94 THR A CA 1
ATOM 715 C C . THR A 1 94 ? 4.927 4.228 0.663 1.00 88.25 94 THR A C 1
ATOM 717 O O . THR A 1 94 ? 5.073 3.020 0.833 1.00 88.25 94 THR A O 1
ATOM 720 N N . GLY A 1 95 ? 3.884 4.734 0.004 1.00 87.00 95 GLY A N 1
ATOM 721 C CA . GLY A 1 95 ? 2.822 3.900 -0.553 1.00 87.00 95 GLY A CA 1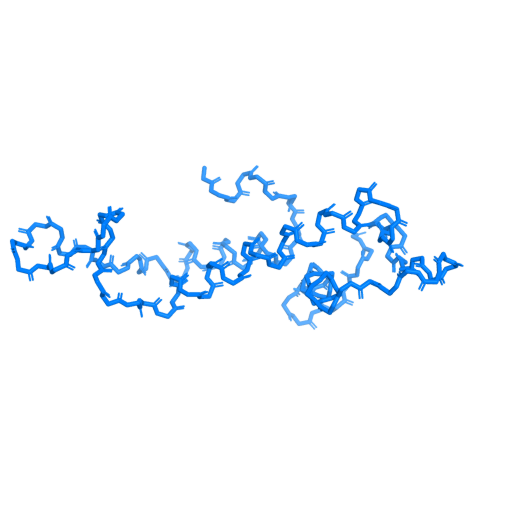
ATOM 722 C C . GLY A 1 95 ? 3.319 2.960 -1.644 1.00 87.00 95 GLY A C 1
ATOM 723 O O . GLY A 1 95 ? 2.971 1.783 -1.623 1.00 87.00 95 GLY A O 1
ATOM 724 N N . TYR A 1 96 ? 4.228 3.423 -2.504 1.00 85.31 96 TYR A N 1
ATOM 725 C CA . TYR A 1 96 ? 4.912 2.576 -3.481 1.00 85.31 96 TYR A CA 1
ATOM 726 C C . TYR A 1 96 ? 5.671 1.411 -2.823 1.00 85.31 96 TYR A C 1
ATOM 728 O O . TYR A 1 96 ? 5.457 0.250 -3.163 1.00 85.31 96 TYR A O 1
ATOM 736 N N . LYS A 1 97 ? 6.504 1.692 -1.812 1.00 85.00 97 LYS A N 1
ATOM 737 C CA . LYS A 1 97 ? 7.234 0.645 -1.070 1.00 85.00 97 LYS A CA 1
ATOM 738 C C . LYS A 1 97 ? 6.299 -0.327 -0.361 1.00 85.00 97 LYS A C 1
ATOM 740 O O . LYS A 1 97 ? 6.603 -1.515 -0.284 1.00 85.00 97 LYS A O 1
ATOM 745 N N . LEU A 1 98 ? 5.191 0.180 0.179 1.00 85.38 98 LEU A N 1
ATOM 746 C CA . LEU A 1 98 ? 4.174 -0.661 0.792 1.00 85.38 98 LEU A CA 1
ATOM 747 C C . LEU A 1 98 ? 3.567 -1.591 -0.251 1.00 85.38 98 LEU A C 1
ATOM 749 O O . LEU A 1 98 ? 3.529 -2.780 0.020 1.00 85.38 98 LEU A O 1
ATOM 753 N N . LEU A 1 99 ? 3.174 -1.097 -1.431 1.00 80.50 99 LEU A N 1
ATOM 754 C CA . LEU A 1 99 ? 2.606 -1.909 -2.514 1.00 80.50 99 LEU A CA 1
ATOM 755 C C . LEU A 1 99 ? 3.502 -3.088 -2.910 1.00 80.50 99 LEU A C 1
ATOM 757 O O . LEU A 1 99 ? 2.978 -4.185 -3.090 1.00 80.50 99 LEU A O 1
ATOM 761 N N . CYS A 1 100 ? 4.819 -2.875 -2.946 1.00 81.19 100 CYS A N 1
ATOM 762 C CA . CYS A 1 100 ? 5.810 -3.904 -3.264 1.00 81.19 100 CYS A CA 1
ATOM 763 C C . CYS A 1 100 ? 6.096 -4.914 -2.136 1.00 81.19 100 CYS A C 1
ATOM 765 O O . CYS A 1 100 ? 6.914 -5.819 -2.299 1.00 81.19 100 CYS A O 1
ATOM 767 N N . SER A 1 101 ? 5.529 -4.735 -0.941 1.00 81.69 101 SER A N 1
ATOM 768 C CA . SER A 1 101 ? 5.878 -5.536 0.237 1.00 81.69 101 SER A CA 1
ATOM 769 C C . SER A 1 101 ? 4.915 -6.709 0.445 1.00 81.69 101 SER A C 1
ATOM 771 O O . SER A 1 101 ? 3.947 -6.635 1.200 1.00 81.69 101 SER A O 1
ATOM 773 N N . HIS A 1 102 ? 5.185 -7.846 -0.184 1.00 78.12 102 HIS A N 1
ATOM 774 C CA . HIS A 1 102 ? 4.393 -9.071 -0.052 1.00 78.12 102 HIS A CA 1
ATOM 775 C C . HIS A 1 102 ? 4.836 -9.889 1.174 1.00 78.12 102 HIS A C 1
ATOM 777 O O . HIS A 1 102 ? 5.410 -10.976 1.066 1.00 78.12 102 HIS A O 1
ATOM 783 N N . GLY A 1 103 ? 4.585 -9.364 2.375 1.00 71.19 103 GLY A N 1
ATOM 784 C CA . GLY A 1 103 ? 4.932 -10.038 3.631 1.00 71.19 103 GLY A CA 1
ATOM 785 C C . GLY A 1 103 ? 6.444 -10.087 3.866 1.00 71.19 103 GLY A C 1
ATOM 786 O O . GLY A 1 103 ? 7.021 -9.108 4.325 1.00 71.19 103 GLY A O 1
ATOM 787 N N . THR A 1 104 ? 7.085 -11.224 3.581 1.00 72.44 104 THR A N 1
ATOM 788 C CA . THR A 1 104 ? 8.551 -11.394 3.689 1.00 72.44 104 THR A CA 1
ATOM 789 C C . THR A 1 104 ? 9.291 -11.121 2.380 1.00 72.44 104 THR A C 1
ATOM 791 O O . THR A 1 104 ? 10.519 -11.193 2.344 1.00 72.44 104 THR A O 1
ATOM 794 N N . LYS A 1 105 ? 8.560 -10.829 1.302 1.00 74.38 105 LYS A N 1
ATOM 795 C CA . LYS A 1 105 ? 9.100 -10.661 -0.046 1.00 74.38 105 LYS A CA 1
ATOM 796 C C . LYS A 1 105 ? 8.903 -9.219 -0.503 1.00 74.38 105 LYS A C 1
ATOM 798 O O . LYS A 1 105 ? 7.791 -8.709 -0.430 1.00 74.38 105 LYS A O 1
ATOM 803 N N . PHE A 1 106 ? 9.969 -8.568 -0.961 1.00 72.25 106 PHE A N 1
ATOM 804 C CA . PHE A 1 106 ? 9.882 -7.249 -1.586 1.00 72.25 106 PHE A CA 1
ATOM 805 C C . PHE A 1 106 ? 9.945 -7.419 -3.103 1.00 72.25 106 PHE A C 1
ATOM 807 O O . PHE A 1 106 ? 11.016 -7.673 -3.651 1.00 72.25 106 PHE A O 1
ATOM 814 N N . GLU A 1 107 ? 8.797 -7.319 -3.763 1.00 75.38 107 GLU A N 1
ATOM 815 C CA . GLU A 1 107 ? 8.649 -7.452 -5.209 1.00 75.38 107 GLU A CA 1
ATOM 816 C C . GLU A 1 107 ? 7.695 -6.387 -5.724 1.00 75.38 107 GLU A C 1
ATOM 818 O O . GLU A 1 107 ? 6.535 -6.335 -5.349 1.00 75.38 107 GLU A O 1
ATOM 823 N N . CYS A 1 108 ? 8.210 -5.507 -6.574 1.00 73.44 108 CYS A N 1
ATOM 824 C CA . CYS A 1 108 ? 7.404 -4.486 -7.236 1.00 73.44 108 CYS A CA 1
ATOM 825 C 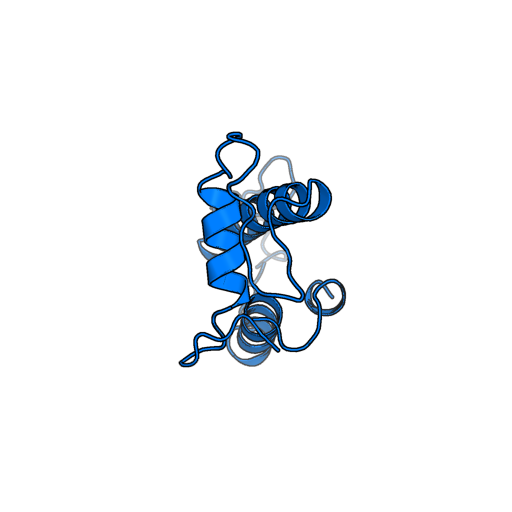C . CYS A 1 108 ? 6.937 -4.922 -8.634 1.00 73.44 108 CYS A C 1
ATOM 827 O O . CYS A 1 108 ? 6.076 -4.280 -9.223 1.00 73.44 108 CYS A O 1
ATOM 829 N N . LEU A 1 109 ? 7.539 -5.986 -9.172 1.00 65.94 109 LEU A N 1
ATOM 830 C CA . LEU A 1 109 ? 7.182 -6.607 -10.441 1.00 65.94 109 LEU A CA 1
ATOM 831 C C . LEU A 1 109 ? 6.358 -7.843 -10.083 1.00 65.94 109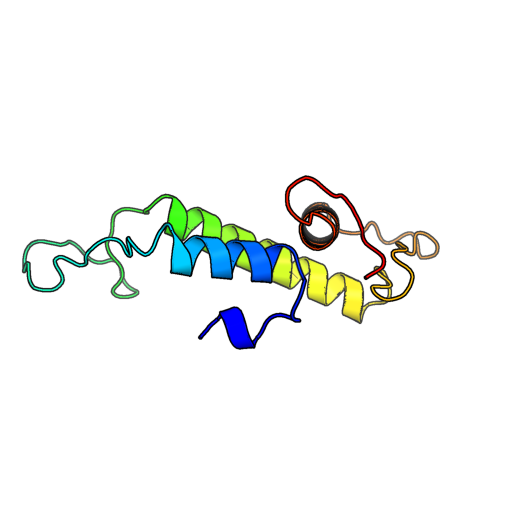 LEU A C 1
ATOM 833 O O . LEU A 1 109 ? 6.903 -8.763 -9.474 1.00 65.94 109 LEU A O 1
ATOM 837 N N . GLY A 1 110 ? 5.052 -7.787 -10.349 1.00 53.19 110 GLY A N 1
ATOM 838 C CA . GLY A 1 110 ? 4.111 -8.874 -10.052 1.00 53.19 110 GLY A CA 1
ATOM 839 C C . GLY A 1 110 ? 4.444 -10.181 -10.759 1.00 53.19 110 GLY A C 1
ATOM 840 O O . GLY A 1 110 ? 4.981 -10.123 -11.889 1.00 53.19 110 GLY A O 1
#

Foldseek 3Di:
DVLVVDDPPWLVNVVVVCCVVPVVCPPPPCCVDPPFDADPVRHGPDCDVVNVVVVLLVVLVVLLVVCVVVVQADLQVRDGDCPVVPDRDPSNVVNSQSRQCNPPGRHSHD

Organism: NCBI:txid1538716

pLDDT: mean 71.19, std 12.67, range [42.31, 89.56]

Radius of gyration: 17.15 Å; chains: 1; bounding box: 40×30×42 Å